Protein AF-A0A914JH01-F1 (afdb_monomer_lite)

Structure (mmCIF, N/CA/C/O backbone):
data_AF-A0A914JH01-F1
#
_entry.id   AF-A0A914JH01-F1
#
loop_
_atom_site.group_PDB
_atom_site.id
_atom_site.type_symbol
_atom_site.label_atom_id
_atom_site.label_alt_id
_atom_site.label_comp_id
_atom_site.label_asym_id
_atom_site.label_entity_id
_atom_site.label_seq_id
_atom_site.pdbx_PDB_ins_code
_atom_site.Cartn_x
_atom_site.Cartn_y
_atom_site.Cartn_z
_atom_site.occupancy
_atom_site.B_iso_or_equiv
_atom_site.auth_seq_id
_atom_site.auth_comp_id
_atom_site.auth_asym_id
_atom_site.auth_atom_id
_atom_site.pdbx_PDB_model_num
ATOM 1 N N . MET A 1 1 ? -18.785 8.088 73.606 1.00 43.47 1 MET A N 1
ATOM 2 C CA . MET A 1 1 ? -18.072 7.152 72.708 1.00 43.47 1 MET A CA 1
ATOM 3 C C . MET A 1 1 ? -18.912 6.944 71.462 1.00 43.47 1 MET A C 1
ATOM 5 O O . MET A 1 1 ? -20.120 6.811 71.580 1.00 43.47 1 MET A O 1
ATOM 9 N N . LYS A 1 2 ? -18.259 7.016 70.299 1.00 51.88 2 LYS A N 1
ATOM 10 C CA . LYS A 1 2 ? -18.808 6.830 68.948 1.00 51.88 2 LYS A CA 1
ATOM 11 C C . LYS A 1 2 ? -19.327 5.404 68.753 1.00 51.88 2 LYS A C 1
ATOM 13 O O . LYS A 1 2 ? -18.635 4.486 69.186 1.00 51.88 2 LYS A O 1
ATOM 18 N N . GLN A 1 3 ? -20.407 5.223 67.996 1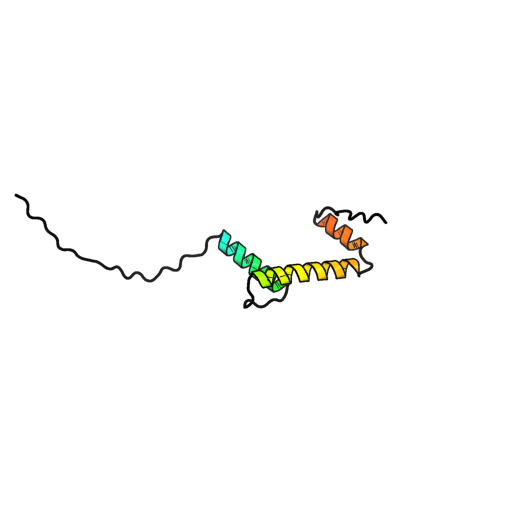.00 50.72 3 GLN A N 1
ATOM 19 C CA . GLN A 1 3 ? -20.559 4.055 67.125 1.00 50.72 3 GLN A CA 1
ATOM 20 C C . GLN A 1 3 ? -21.099 4.521 65.772 1.00 50.72 3 GLN A C 1
ATOM 22 O O . GLN A 1 3 ? -22.028 5.318 65.705 1.00 50.72 3 GLN A O 1
ATOM 27 N N . ASN A 1 4 ? -20.375 4.111 64.734 1.00 50.25 4 ASN A N 1
ATOM 28 C CA . ASN A 1 4 ? -20.480 4.570 63.361 1.00 50.25 4 ASN A CA 1
ATOM 29 C C . ASN A 1 4 ? -21.491 3.714 62.596 1.00 50.25 4 ASN A C 1
ATOM 31 O O . ASN A 1 4 ? -21.473 2.489 62.719 1.00 50.25 4 ASN A O 1
ATOM 35 N N . ASP A 1 5 ? -22.272 4.357 61.736 1.00 51.50 5 ASP A N 1
ATOM 36 C CA . ASP A 1 5 ? -22.986 3.716 60.640 1.00 51.50 5 ASP A CA 1
ATOM 37 C C . ASP A 1 5 ? -21.992 3.078 59.652 1.00 51.50 5 ASP A C 1
ATOM 39 O O . ASP A 1 5 ? -21.001 3.683 59.233 1.00 51.50 5 ASP A O 1
ATOM 43 N N . SER A 1 6 ? -22.240 1.830 59.267 1.00 59.19 6 SER A N 1
ATOM 44 C CA . SER A 1 6 ? -21.578 1.183 58.128 1.00 59.19 6 SER A CA 1
ATOM 45 C C . SER A 1 6 ? -22.571 0.287 57.399 1.00 59.19 6 SER A C 1
ATOM 47 O O . SER A 1 6 ? -22.471 -0.936 57.406 1.00 59.19 6 SER A O 1
ATOM 49 N N . GLY A 1 7 ? -23.543 0.931 56.751 1.00 47.97 7 GLY A N 1
ATOM 50 C CA . GLY A 1 7 ? -24.248 0.354 55.612 1.00 47.97 7 GLY A CA 1
ATOM 51 C C . GLY A 1 7 ? -23.346 0.446 54.383 1.00 47.97 7 GLY A C 1
ATOM 52 O O . GLY A 1 7 ? -23.250 1.496 53.753 1.00 47.97 7 GLY A O 1
ATOM 53 N N . SER A 1 8 ? -22.618 -0.631 54.089 1.00 59.06 8 SER A N 1
ATOM 54 C CA . SER A 1 8 ? -21.830 -0.770 52.859 1.00 59.06 8 SER A CA 1
ATOM 55 C C . SER A 1 8 ? -22.758 -1.106 51.690 1.00 59.06 8 SER A C 1
ATOM 57 O O . SER A 1 8 ? -22.924 -2.271 51.331 1.00 59.06 8 SER A O 1
ATOM 59 N N . ASP A 1 9 ? -23.348 -0.084 51.072 1.00 50.44 9 ASP A N 1
ATOM 60 C CA . ASP A 1 9 ? -24.032 -0.235 49.786 1.00 50.44 9 ASP A CA 1
ATOM 61 C C . ASP A 1 9 ? -22.996 -0.288 48.661 1.00 50.44 9 ASP A C 1
ATOM 63 O O . ASP A 1 9 ? -22.588 0.714 48.066 1.00 50.44 9 ASP A O 1
ATOM 67 N N . SER A 1 10 ? -22.552 -1.509 48.370 1.00 57.66 10 SER A N 1
ATOM 68 C CA . SER A 1 10 ? -21.712 -1.820 47.215 1.00 57.66 10 SER A CA 1
ATOM 69 C C . SER A 1 10 ? -22.536 -1.696 45.933 1.00 57.66 10 SER A C 1
ATOM 71 O O . SER A 1 10 ? -23.016 -2.679 45.371 1.00 57.66 10 SER A O 1
ATOM 73 N N . SER A 1 11 ? -22.705 -0.463 45.461 1.00 57.78 11 SER A N 1
ATOM 74 C CA . SER A 1 11 ? -23.33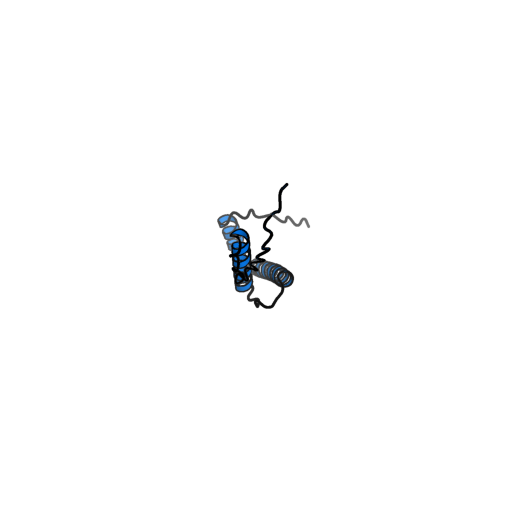0 -0.162 44.173 1.00 57.78 11 SER A CA 1
ATOM 75 C C . SER A 1 11 ? -22.367 -0.518 43.037 1.00 57.78 11 SER A C 1
ATOM 77 O O . SER A 1 11 ? -21.651 0.334 42.506 1.00 57.78 11 SER A O 1
ATOM 79 N N . ALA A 1 12 ? -22.323 -1.800 42.667 1.00 56.12 12 ALA A N 1
ATOM 80 C CA . ALA A 1 12 ? -21.648 -2.274 41.464 1.00 56.12 12 ALA A CA 1
ATOM 81 C C . ALA A 1 12 ? -22.361 -1.703 40.225 1.00 56.12 12 ALA A C 1
ATOM 83 O O . ALA A 1 12 ? -23.345 -2.250 39.727 1.00 56.12 12 ALA A O 1
ATOM 84 N N . SER A 1 13 ? -21.886 -0.553 39.743 1.00 58.06 13 SER A N 1
ATOM 85 C CA . SER A 1 13 ? -22.400 0.070 38.524 1.00 58.06 13 SER A CA 1
ATOM 86 C C . SER A 1 13 ? -21.918 -0.700 37.289 1.00 58.06 13 SER A C 1
ATOM 88 O O . SER A 1 13 ? -20.840 -0.470 36.742 1.00 58.06 13 SER A O 1
ATOM 90 N N . ASN A 1 14 ? -22.757 -1.623 36.819 1.00 59.19 14 ASN A N 1
ATOM 91 C CA . ASN A 1 14 ? -22.641 -2.248 35.503 1.00 59.19 14 ASN A CA 1
ATOM 92 C C . ASN A 1 14 ? -22.948 -1.203 34.418 1.00 59.19 14 ASN A C 1
ATOM 94 O O . ASN A 1 14 ? -24.054 -1.144 33.884 1.00 59.19 14 ASN A O 1
ATOM 98 N N . SER A 1 15 ? -21.986 -0.329 34.113 1.00 64.44 15 SER A N 1
ATOM 99 C CA . SER A 1 15 ? -22.115 0.592 32.983 1.00 64.44 15 SER A CA 1
ATOM 100 C C . SER A 1 15 ? -21.725 -0.117 31.675 1.00 64.44 15 SER A C 1
ATOM 102 O O . SER A 1 15 ? -20.658 -0.733 31.608 1.00 64.44 15 SER A O 1
ATOM 104 N N . PRO A 1 16 ? -22.564 -0.061 30.620 1.00 57.75 16 PRO A N 1
ATOM 105 C CA . PRO A 1 16 ? -22.249 -0.666 29.334 1.00 57.75 16 PRO A CA 1
ATOM 106 C C . PRO A 1 16 ? -20.988 -0.007 28.778 1.00 57.75 16 PRO A C 1
ATOM 108 O O . PRO A 1 16 ? -20.883 1.220 28.709 1.00 57.75 16 PRO A O 1
ATOM 111 N N . SER A 1 17 ? -20.014 -0.835 28.411 1.00 62.94 17 SER A N 1
ATOM 112 C CA . SER A 1 17 ? -18.693 -0.448 27.924 1.00 62.94 17 SER A CA 1
ATOM 113 C C . SER A 1 17 ? -18.788 0.603 26.814 1.00 62.94 17 SER A C 1
ATOM 115 O O . SER A 1 17 ? -19.041 0.300 25.648 1.00 62.94 17 SER A O 1
ATOM 117 N N . ARG A 1 18 ? -18.585 1.870 27.190 1.00 66.94 18 ARG A N 1
ATOM 118 C CA . ARG A 1 18 ? -18.572 3.025 26.291 1.00 66.94 18 ARG A CA 1
ATOM 119 C C . ARG A 1 18 ? -17.373 2.875 25.350 1.00 66.94 18 ARG A C 1
ATOM 121 O O . ARG A 1 18 ? -16.238 3.136 25.750 1.00 66.94 18 ARG A O 1
ATOM 128 N N . ILE A 1 19 ? -17.616 2.430 24.114 1.00 72.19 19 ILE A N 1
ATOM 129 C CA . ILE A 1 19 ? -16.580 2.273 23.084 1.00 72.19 19 ILE A CA 1
ATOM 130 C C . ILE A 1 19 ? -15.899 3.631 22.890 1.00 72.19 19 ILE A C 1
ATOM 132 O O . ILE A 1 19 ? -16.489 4.586 22.380 1.00 72.19 19 ILE A O 1
ATOM 136 N N . ARG A 1 20 ? -14.651 3.742 23.355 1.00 76.00 20 ARG A N 1
ATOM 137 C CA . ARG A 1 20 ? -13.865 4.969 23.221 1.00 76.00 20 ARG A CA 1
ATOM 138 C C . ARG A 1 20 ? -13.532 5.181 21.748 1.00 76.00 20 ARG A C 1
ATOM 140 O O . ARG A 1 20 ? -12.928 4.318 21.111 1.00 76.00 20 ARG A O 1
ATOM 147 N N . LYS A 1 21 ? -13.902 6.350 21.220 1.00 79.06 21 LYS A N 1
ATOM 148 C CA . LYS A 1 21 ? -13.512 6.782 19.873 1.00 79.06 21 LYS A CA 1
ATOM 149 C C . LYS A 1 21 ? -11.977 6.778 19.758 1.00 79.06 21 LYS A C 1
ATOM 151 O O . LYS A 1 21 ? -11.302 7.162 20.718 1.00 79.06 21 LYS A O 1
ATOM 156 N N . PRO A 1 22 ? -11.407 6.334 18.623 1.00 76.50 22 PRO A N 1
ATOM 157 C CA . PRO A 1 22 ? -9.965 6.360 18.420 1.00 76.50 22 PRO A CA 1
ATOM 158 C C . PRO A 1 22 ? -9.447 7.803 18.423 1.00 76.50 22 PRO A C 1
ATOM 160 O O . PRO A 1 22 ? -10.151 8.730 18.028 1.00 76.50 22 PRO A O 1
ATOM 163 N N . SER A 1 23 ? -8.198 7.993 18.855 1.00 88.69 23 SER A N 1
ATOM 164 C CA . SER A 1 23 ? -7.542 9.296 18.749 1.00 88.69 23 SER A CA 1
ATOM 165 C C . SER A 1 23 ? -7.380 9.704 17.282 1.00 88.69 23 SER A C 1
ATOM 167 O O . SER A 1 23 ? -7.232 8.846 16.407 1.00 88.69 23 SER A O 1
ATOM 169 N N . LYS A 1 24 ? -7.333 11.016 17.019 1.00 91.75 24 LYS A N 1
ATOM 170 C CA . LYS A 1 24 ? -7.123 11.580 15.675 1.00 91.75 24 LYS A CA 1
ATOM 171 C C . LYS A 1 24 ? -5.924 10.938 14.957 1.00 91.75 24 LYS A C 1
ATOM 173 O O . LYS A 1 24 ? -6.073 10.409 13.863 1.00 91.75 24 LYS A O 1
ATOM 178 N N . LYS A 1 25 ? -4.780 10.833 15.645 1.00 91.25 25 LYS A N 1
ATOM 179 C CA . LYS A 1 25 ? -3.562 10.180 15.130 1.00 91.25 25 LYS A CA 1
ATOM 180 C C . LYS A 1 25 ? -3.781 8.716 14.725 1.00 91.25 25 LYS A C 1
ATOM 182 O O . LYS A 1 25 ? -3.239 8.248 13.726 1.00 91.25 25 LYS A O 1
ATOM 187 N N . ARG A 1 26 ? -4.563 7.959 15.505 1.00 88.81 26 ARG A N 1
ATOM 188 C CA . ARG A 1 26 ? -4.874 6.557 15.184 1.00 88.81 26 ARG A CA 1
ATOM 189 C C . ARG A 1 26 ? -5.799 6.465 13.972 1.00 88.81 26 ARG A C 1
ATOM 191 O O . ARG A 1 26 ? -5.613 5.573 13.150 1.00 88.81 26 ARG A O 1
ATOM 198 N N . GLN A 1 27 ? -6.768 7.369 13.865 1.00 91.56 27 GLN A N 1
ATOM 199 C CA . GLN A 1 27 ? -7.685 7.427 12.731 1.00 91.56 27 GLN A CA 1
ATOM 200 C C . GLN A 1 27 ? -6.950 7.758 11.427 1.00 91.56 27 GLN A C 1
ATOM 202 O O . GLN A 1 27 ? -7.131 7.047 10.444 1.00 91.56 27 GLN A O 1
ATOM 207 N N . GLU A 1 28 ? -6.068 8.757 11.442 1.00 94.44 28 GLU A N 1
ATOM 208 C CA . GLU A 1 28 ? -5.219 9.115 10.297 1.00 94.44 28 GLU A CA 1
ATOM 209 C C . GLU A 1 28 ? -4.361 7.928 9.847 1.00 94.44 28 GLU A C 1
ATOM 211 O O . GLU A 1 28 ? -4.351 7.580 8.670 1.00 94.44 28 GLU A O 1
ATOM 216 N N . LYS A 1 29 ? -3.717 7.221 10.789 1.00 93.38 29 LYS A N 1
ATOM 217 C CA . LYS A 1 29 ? -2.947 6.008 10.471 1.00 93.38 29 LYS A CA 1
ATOM 218 C C . LYS A 1 29 ? -3.799 4.953 9.758 1.00 93.38 29 LYS A C 1
ATOM 220 O O . LYS A 1 29 ? -3.341 4.364 8.781 1.00 93.38 29 LYS A O 1
ATOM 225 N N . LEU A 1 30 ? -5.011 4.691 10.250 1.00 92.19 30 LEU A N 1
ATOM 226 C CA . LEU A 1 30 ? -5.915 3.710 9.639 1.00 92.19 30 LEU A CA 1
ATOM 227 C C . LEU A 1 30 ? -6.341 4.140 8.232 1.00 92.19 30 LEU A C 1
ATOM 229 O O . LEU A 1 30 ? -6.328 3.313 7.326 1.00 92.19 30 LEU A O 1
ATOM 233 N N . GLN A 1 31 ? -6.648 5.424 8.033 1.00 94.81 31 GLN A N 1
ATOM 234 C CA . GLN A 1 31 ? -6.986 5.973 6.717 1.00 94.81 31 GLN A CA 1
ATOM 235 C C . GLN A 1 31 ? -5.825 5.836 5.728 1.00 94.81 31 GLN A C 1
ATOM 237 O O . GLN A 1 31 ? -6.037 5.425 4.588 1.00 94.81 31 GLN A O 1
ATOM 242 N N . THR A 1 32 ? -4.598 6.123 6.167 1.00 95.19 32 THR A N 1
ATOM 243 C CA . THR A 1 32 ? -3.397 5.963 5.340 1.00 95.19 32 THR A CA 1
ATOM 244 C C . THR A 1 32 ? -3.194 4.508 4.932 1.00 95.19 32 THR A C 1
ATOM 246 O O . THR A 1 32 ? -2.976 4.236 3.755 1.00 95.19 32 THR A O 1
ATOM 249 N N . LEU A 1 33 ? -3.320 3.562 5.868 1.00 94.44 33 LEU A N 1
ATOM 250 C CA . LEU A 1 33 ? -3.193 2.135 5.555 1.00 94.44 33 LEU A CA 1
ATOM 251 C C . LEU A 1 33 ? -4.277 1.664 4.580 1.00 94.44 33 LEU A C 1
ATOM 253 O O . LEU A 1 33 ? -3.962 0.953 3.631 1.00 94.44 33 LEU A O 1
ATOM 257 N N . ASP A 1 34 ? -5.527 2.097 4.759 1.00 94.25 34 ASP A N 1
ATOM 258 C CA . ASP A 1 34 ? -6.616 1.757 3.835 1.00 94.25 34 ASP A CA 1
ATOM 259 C C 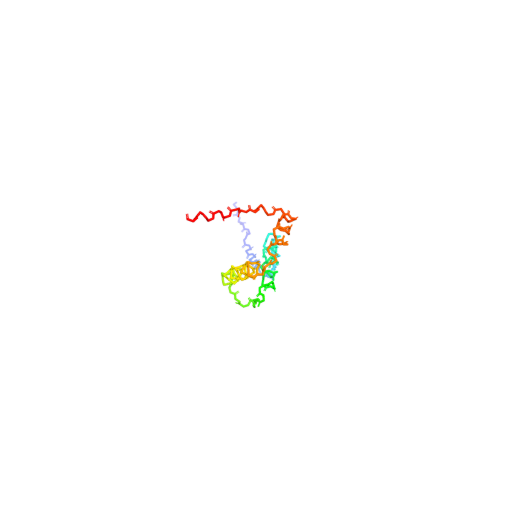. ASP A 1 34 ? -6.383 2.347 2.435 1.00 94.25 34 ASP A C 1
ATOM 261 O O . ASP A 1 34 ? -6.653 1.684 1.432 1.00 94.25 34 ASP A O 1
ATOM 265 N N . LYS A 1 35 ? -5.843 3.569 2.340 1.00 95.75 35 LYS A N 1
ATOM 266 C CA . LYS A 1 35 ? -5.475 4.177 1.053 1.00 95.75 35 LYS A CA 1
ATOM 267 C C . LYS A 1 35 ? -4.353 3.397 0.369 1.00 95.75 35 LYS A C 1
ATOM 269 O O . LYS A 1 35 ? -4.463 3.099 -0.817 1.00 95.75 35 LYS A O 1
ATOM 274 N N . LEU A 1 36 ? -3.315 3.023 1.115 1.00 95.31 36 LEU A N 1
ATOM 275 C CA . LEU A 1 36 ? -2.201 2.229 0.595 1.00 95.31 36 LEU A CA 1
ATOM 276 C C . LEU A 1 36 ? -2.662 0.846 0.112 1.00 95.31 36 LEU A C 1
ATOM 278 O O . LEU A 1 36 ? -2.261 0.424 -0.969 1.00 95.31 36 LEU A O 1
ATOM 282 N N . ARG A 1 37 ? -3.564 0.177 0.846 1.00 95.50 37 ARG A N 1
ATOM 283 C CA . ARG A 1 37 ? -4.168 -1.097 0.409 1.00 95.50 37 ARG A CA 1
ATOM 284 C C . ARG A 1 37 ? -4.860 -0.962 -0.940 1.00 95.50 37 ARG A C 1
ATOM 286 O O . ARG A 1 37 ? -4.637 -1.792 -1.812 1.00 95.50 37 ARG A O 1
ATOM 293 N N . LYS A 1 38 ? -5.649 0.101 -1.127 1.00 94.94 38 LYS A N 1
ATOM 294 C CA . LYS A 1 38 ? -6.332 0.370 -2.401 1.00 94.94 38 LYS A CA 1
ATOM 295 C C . LYS A 1 38 ? -5.355 0.618 -3.547 1.00 94.94 38 LYS A C 1
ATOM 297 O O . LYS A 1 38 ? -5.590 0.114 -4.633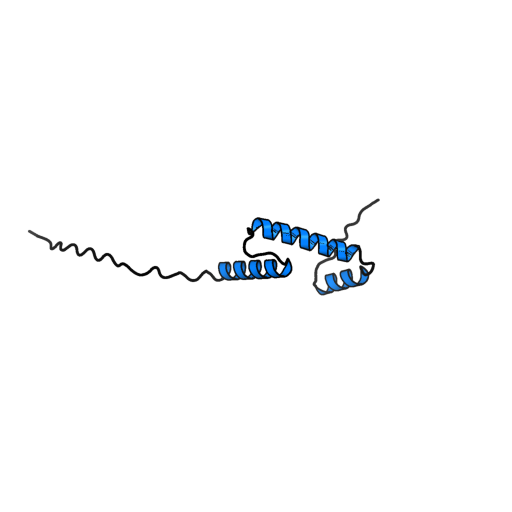 1.00 94.94 38 LYS A O 1
ATOM 302 N N . MET A 1 39 ? -4.274 1.363 -3.305 1.00 94.38 39 MET A N 1
ATOM 303 C CA . MET A 1 39 ? -3.268 1.646 -4.337 1.00 94.38 39 MET A CA 1
ATOM 304 C C . MET A 1 39 ? -2.537 0.389 -4.808 1.00 94.38 39 MET A C 1
ATOM 306 O O . MET A 1 39 ? -2.257 0.265 -5.991 1.00 94.38 39 MET A O 1
ATOM 310 N N . VAL A 1 40 ? -2.236 -0.529 -3.889 1.00 94.12 40 VAL A N 1
ATOM 311 C CA . VAL A 1 40 ? -1.515 -1.773 -4.204 1.00 94.12 40 VAL A CA 1
ATOM 312 C C . VAL A 1 40 ? -2.470 -2.910 -4.600 1.00 94.12 40 VAL A C 1
ATOM 314 O O . VAL A 1 40 ? -2.030 -3.943 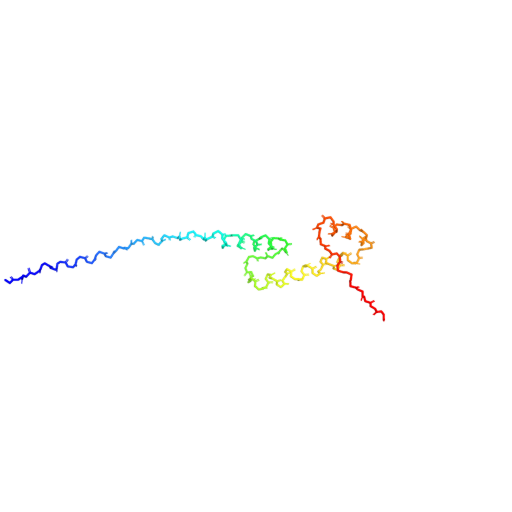-5.088 1.00 94.12 40 VAL A O 1
ATOM 317 N N . GLY A 1 41 ? -3.782 -2.745 -4.404 1.00 92.38 41 GLY A N 1
ATOM 318 C CA . GLY A 1 41 ? -4.777 -3.782 -4.693 1.00 92.38 41 GLY A CA 1
ATOM 319 C C . GLY A 1 41 ? -4.751 -4.953 -3.703 1.00 92.38 41 GLY A C 1
ATOM 320 O O . GLY A 1 41 ? -5.022 -6.087 -4.079 1.00 92.38 41 GLY A O 1
ATOM 321 N N . CYS A 1 42 ? -4.402 -4.699 -2.439 1.00 89.88 42 CYS A N 1
ATOM 322 C CA . CYS A 1 42 ? -4.303 -5.732 -1.406 1.00 89.88 42 CYS A CA 1
ATOM 323 C C . CYS A 1 42 ? -5.578 -5.857 -0.562 1.00 89.88 42 CYS A C 1
ATOM 325 O O . CYS A 1 42 ? -6.209 -4.858 -0.206 1.00 89.88 42 CYS A O 1
ATOM 327 N N . ASP A 1 43 ? -5.897 -7.089 -0.157 1.00 89.25 43 ASP A N 1
ATOM 328 C CA . ASP A 1 43 ? -7.012 -7.387 0.746 1.00 89.25 43 ASP A CA 1
ATOM 329 C C . ASP A 1 43 ? -6.773 -6.810 2.160 1.00 89.25 43 ASP A C 1
ATOM 331 O O . ASP A 1 43 ? -5.643 -6.547 2.579 1.00 89.25 43 ASP A O 1
ATOM 335 N N . LYS A 1 44 ? -7.841 -6.583 2.928 1.00 87.75 44 LYS A N 1
ATOM 336 C CA . LYS A 1 44 ? -7.789 -6.136 4.329 1.00 87.75 44 LYS A CA 1
ATO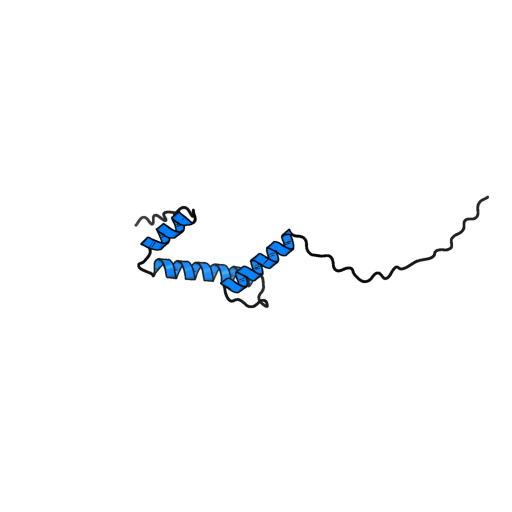M 337 C C . LYS A 1 44 ? -7.376 -7.247 5.297 1.00 87.75 44 LYS A C 1
ATOM 339 O O . LYS A 1 44 ? -7.005 -6.932 6.425 1.00 87.75 44 LYS A O 1
ATOM 344 N N . SER A 1 45 ? -7.420 -8.505 4.857 1.00 90.00 45 SER A N 1
ATOM 345 C CA . SER A 1 45 ? -7.034 -9.686 5.637 1.00 90.00 45 SER A CA 1
ATOM 346 C C . SER A 1 45 ? -5.529 -9.775 5.919 1.00 90.00 45 SER A C 1
ATOM 348 O O . SER A 1 45 ? -5.143 -10.320 6.952 1.00 90.00 45 SER A O 1
ATOM 350 N N . ILE A 1 46 ? -4.680 -9.197 5.058 1.00 92.69 46 ILE A N 1
ATOM 351 C CA . ILE A 1 46 ? -3.223 -9.284 5.226 1.00 92.69 46 ILE A CA 1
ATOM 352 C C . ILE A 1 46 ? -2.718 -8.387 6.357 1.00 92.69 46 ILE A C 1
ATOM 354 O O . ILE A 1 46 ? -3.236 -7.281 6.602 1.00 92.69 46 ILE A O 1
ATOM 358 N N . SER A 1 47 ? -1.646 -8.835 7.004 1.00 95.25 47 SER A N 1
ATOM 359 C CA . SER A 1 47 ? -0.995 -8.099 8.081 1.00 95.25 47 SER A CA 1
ATOM 360 C C . SER A 1 47 ? -0.416 -6.767 7.592 1.00 95.25 47 SER A C 1
ATOM 362 O O . SER A 1 47 ? -0.158 -6.547 6.407 1.00 95.25 47 SER A O 1
ATOM 364 N N . ASN A 1 48 ? -0.181 -5.840 8.525 1.00 93.19 48 ASN A N 1
ATOM 365 C CA . ASN A 1 48 ? 0.449 -4.564 8.177 1.00 93.19 48 ASN A CA 1
ATOM 366 C C . ASN A 1 48 ? 1.883 -4.747 7.657 1.00 93.19 48 ASN A C 1
ATOM 368 O O . ASN A 1 48 ? 2.332 -3.929 6.863 1.00 93.19 48 ASN A O 1
ATOM 372 N N . LEU A 1 49 ? 2.594 -5.788 8.100 1.00 95.62 49 LEU A N 1
ATOM 373 C CA . LEU A 1 49 ? 3.947 -6.073 7.629 1.00 95.62 49 LEU A CA 1
ATOM 374 C C . LEU A 1 49 ? 3.926 -6.529 6.168 1.00 95.62 49 LEU A C 1
ATOM 376 O O . LEU A 1 49 ? 4.636 -5.955 5.346 1.00 95.62 49 LEU A O 1
ATOM 380 N N . GLU A 1 50 ? 3.054 -7.481 5.834 1.00 95.25 50 GLU A N 1
ATOM 381 C CA . GLU A 1 50 ? 2.875 -7.948 4.453 1.00 95.25 50 GLU A CA 1
ATOM 382 C C . GLU A 1 50 ? 2.442 -6.809 3.534 1.00 95.25 50 GLU A C 1
ATOM 384 O O . GLU A 1 50 ? 2.996 -6.657 2.450 1.00 95.25 50 GLU A O 1
ATOM 389 N N . LEU A 1 51 ? 1.518 -5.954 3.986 1.00 95.75 51 LEU A N 1
ATOM 390 C CA . LEU A 1 51 ? 1.125 -4.763 3.235 1.00 95.75 51 LEU A CA 1
ATOM 391 C C . LEU A 1 51 ? 2.329 -3.863 2.923 1.00 95.75 51 LEU A C 1
ATOM 393 O O . LEU A 1 51 ? 2.479 -3.422 1.788 1.00 95.75 51 LEU A O 1
ATOM 397 N N . LEU A 1 52 ? 3.194 -3.589 3.904 1.00 96.56 52 LEU A N 1
ATOM 398 C CA . LEU A 1 52 ? 4.400 -2.780 3.683 1.00 96.56 52 LEU A CA 1
ATOM 399 C C . LEU A 1 52 ? 5.342 -3.434 2.671 1.00 96.56 52 LEU A C 1
ATOM 401 O O . LEU A 1 52 ? 5.904 -2.747 1.820 1.00 96.56 52 LEU A O 1
ATOM 405 N N . GLN A 1 53 ? 5.470 -4.756 2.717 1.00 96.38 53 GLN A N 1
ATOM 406 C CA . GLN A 1 53 ? 6.279 -5.514 1.768 1.00 96.38 53 GLN A CA 1
ATOM 407 C C . GLN A 1 53 ? 5.709 -5.434 0.345 1.00 96.38 53 GLN A C 1
ATOM 409 O O . GLN A 1 53 ? 6.455 -5.186 -0.604 1.00 96.38 53 GLN A O 1
ATOM 414 N N . GLN A 1 54 ? 4.385 -5.536 0.200 1.00 96.25 54 GLN A N 1
ATOM 415 C CA . GLN A 1 54 ? 3.700 -5.356 -1.081 1.00 96.25 54 GLN A CA 1
ATOM 416 C C . GLN A 1 54 ? 3.843 -3.927 -1.615 1.00 96.25 54 GLN A C 1
ATOM 418 O O . GLN A 1 54 ? 4.092 -3.743 -2.802 1.00 96.25 54 GLN A O 1
ATOM 423 N N . ILE A 1 55 ? 3.783 -2.910 -0.748 1.00 96.31 55 ILE A N 1
ATOM 424 C CA . ILE A 1 55 ? 4.037 -1.512 -1.132 1.00 96.31 55 ILE A CA 1
ATOM 425 C C . ILE A 1 55 ? 5.463 -1.342 -1.668 1.00 96.31 55 ILE A C 1
ATOM 427 O O . ILE A 1 55 ? 5.655 -0.691 -2.693 1.00 96.31 55 ILE A O 1
ATOM 431 N N . ILE A 1 56 ? 6.464 -1.938 -1.014 1.00 96.38 56 ILE A N 1
ATOM 432 C CA . ILE A 1 56 ? 7.859 -1.879 -1.479 1.00 96.38 56 ILE A CA 1
ATOM 433 C C . ILE A 1 56 ? 7.988 -2.511 -2.870 1.00 96.38 56 ILE A C 1
ATOM 435 O O . ILE A 1 56 ? 8.628 -1.926 -3.745 1.00 96.38 56 ILE A O 1
ATOM 439 N N . ASN A 1 57 ? 7.368 -3.671 -3.095 1.00 94.50 57 ASN A N 1
ATOM 440 C CA . ASN A 1 57 ? 7.381 -4.336 -4.400 1.00 94.50 57 ASN A CA 1
ATOM 441 C C . ASN A 1 57 ? 6.658 -3.508 -5.466 1.00 94.50 57 ASN A C 1
ATOM 443 O O . ASN A 1 57 ? 7.184 -3.328 -6.559 1.00 94.50 57 ASN A O 1
ATOM 447 N N . TYR A 1 58 ? 5.504 -2.934 -5.128 1.00 95.69 58 TYR A N 1
ATOM 448 C CA . TYR A 1 58 ? 4.757 -2.055 -6.020 1.00 95.69 58 TYR A CA 1
ATOM 449 C C . TYR A 1 58 ? 5.593 -0.844 -6.452 1.00 95.69 58 TYR A C 1
ATOM 451 O O . TYR A 1 58 ? 5.701 -0.570 -7.641 1.00 95.69 58 TYR A O 1
ATOM 459 N N . ILE A 1 59 ? 6.279 -0.177 -5.516 1.00 94.81 59 ILE A N 1
ATOM 460 C CA . ILE A 1 59 ? 7.184 0.943 -5.830 1.00 94.81 59 ILE A CA 1
ATOM 461 C C . ILE A 1 59 ? 8.332 0.494 -6.743 1.00 94.81 59 ILE A C 1
ATOM 463 O O . ILE A 1 59 ? 8.692 1.222 -7.666 1.00 94.81 59 ILE A O 1
ATOM 467 N N . LYS A 1 60 ? 8.917 -0.686 -6.507 1.00 92.50 60 LYS A N 1
ATOM 468 C CA . LYS A 1 60 ? 9.973 -1.227 -7.377 1.00 92.50 60 LYS A CA 1
ATOM 469 C C . LYS A 1 60 ? 9.463 -1.480 -8.793 1.00 92.50 60 LYS A C 1
ATOM 471 O O . LYS A 1 60 ? 10.140 -1.093 -9.737 1.00 92.50 60 LYS A O 1
ATOM 476 N N . ASN A 1 61 ? 8.274 -2.060 -8.929 1.00 90.62 61 ASN A N 1
ATOM 477 C CA . ASN A 1 61 ? 7.661 -2.323 -10.229 1.00 90.62 61 ASN A CA 1
ATOM 478 C C . ASN A 1 61 ? 7.347 -1.021 -10.967 1.00 90.62 61 ASN A C 1
ATOM 480 O O . ASN A 1 61 ? 7.662 -0.905 -12.144 1.00 90.62 61 ASN A O 1
ATOM 484 N N . LEU A 1 62 ? 6.809 -0.017 -10.266 1.00 91.38 62 LEU A N 1
ATOM 485 C CA . LEU A 1 62 ? 6.602 1.311 -10.842 1.00 91.38 62 LEU A CA 1
ATOM 486 C C . LEU A 1 62 ? 7.922 1.917 -11.328 1.00 91.38 62 LEU A C 1
ATOM 488 O O . LEU A 1 62 ? 7.982 2.419 -12.439 1.00 91.38 62 LEU A O 1
ATOM 492 N N . LYS A 1 63 ? 8.998 1.830 -10.538 1.00 86.69 63 LYS A N 1
ATOM 493 C CA . LYS A 1 63 ? 10.321 2.309 -10.964 1.00 86.69 63 LYS A CA 1
ATOM 494 C C . LYS A 1 63 ? 10.861 1.558 -12.179 1.00 86.69 63 LYS A C 1
ATOM 496 O O . LYS A 1 63 ? 11.440 2.193 -13.048 1.00 86.69 63 LYS A O 1
ATOM 501 N N . ALA A 1 64 ? 10.677 0.241 -12.238 1.00 83.88 64 ALA A N 1
ATOM 502 C CA . ALA A 1 64 ? 11.070 -0.550 -13.399 1.00 83.88 64 ALA A CA 1
ATOM 503 C C . ALA A 1 64 ? 10.303 -0.097 -14.646 1.00 83.88 64 ALA A C 1
ATOM 505 O O . ALA A 1 64 ? 10.926 0.223 -15.644 1.00 83.88 64 ALA A O 1
ATOM 506 N N . MET A 1 65 ? 8.981 0.081 -14.546 1.00 82.81 65 MET A N 1
ATOM 507 C CA . MET A 1 65 ? 8.170 0.613 -15.645 1.00 82.81 65 MET A CA 1
ATOM 508 C C . MET A 1 65 ? 8.625 2.000 -16.117 1.00 82.81 65 MET A C 1
ATOM 510 O O . MET A 1 65 ? 8.591 2.266 -17.310 1.00 82.81 65 MET A O 1
ATOM 514 N N . LEU A 1 66 ? 9.039 2.883 -15.201 1.00 82.06 66 LEU A N 1
ATOM 515 C CA . LEU A 1 66 ? 9.558 4.207 -15.566 1.00 82.06 66 LEU A CA 1
ATOM 516 C C . LEU A 1 66 ? 10.920 4.129 -16.269 1.00 82.06 66 LEU A C 1
ATOM 518 O O . LEU A 1 66 ? 11.187 4.949 -17.135 1.00 82.06 66 LEU A O 1
ATOM 522 N N . ASN A 1 67 ? 11.768 3.169 -15.894 1.00 74.25 67 ASN A N 1
ATOM 523 C CA . ASN A 1 67 ? 13.098 2.990 -16.480 1.00 74.25 67 ASN A CA 1
ATOM 524 C C . ASN A 1 67 ? 13.071 2.212 -17.805 1.00 74.25 67 ASN A C 1
ATOM 526 O O . ASN A 1 67 ? 13.939 2.429 -18.643 1.00 74.25 67 ASN A O 1
ATOM 530 N N . ASP A 1 68 ? 12.114 1.294 -17.966 1.00 66.38 68 ASP A N 1
ATOM 531 C CA . ASP A 1 68 ? 11.947 0.463 -19.165 1.00 66.38 68 ASP A CA 1
ATOM 532 C C . ASP A 1 68 ? 11.165 1.194 -20.269 1.00 66.38 68 ASP A C 1
ATOM 534 O O . ASP A 1 68 ? 11.187 0.782 -21.427 1.00 66.38 68 ASP A O 1
ATOM 538 N N . SER A 1 69 ? 10.463 2.275 -19.925 1.00 56.34 69 SER A N 1
ATOM 539 C CA . SER A 1 69 ? 9.851 3.166 -20.903 1.00 56.34 69 SER A CA 1
ATOM 540 C C . SER A 1 69 ? 10.912 4.171 -21.356 1.00 56.34 69 SER A C 1
ATOM 542 O O . SER A 1 69 ? 11.383 4.959 -20.541 1.00 56.34 69 SER A O 1
ATOM 544 N N . ASP A 1 70 ? 11.233 4.219 -22.653 1.00 54.72 70 ASP A N 1
ATOM 545 C CA . ASP A 1 70 ? 12.125 5.217 -23.292 1.00 54.72 70 ASP A CA 1
ATOM 546 C C . ASP A 1 70 ? 11.655 6.694 -23.121 1.00 54.72 70 ASP A C 1
ATOM 548 O O . ASP A 1 70 ? 12.247 7.630 -23.654 1.00 54.72 70 ASP A O 1
ATOM 552 N N . GLU A 1 71 ? 10.614 6.919 -22.318 1.00 53.78 71 GLU A N 1
ATOM 553 C CA . GLU A 1 71 ? 9.980 8.186 -21.938 1.00 53.78 71 GLU A CA 1
ATOM 554 C C . GLU A 1 71 ? 10.596 8.779 -20.646 1.00 53.78 71 GLU A C 1
ATOM 556 O O . GLU A 1 71 ? 9.958 9.550 -19.927 1.00 53.78 71 GLU A O 1
ATOM 561 N N . VAL A 1 72 ? 11.839 8.422 -20.296 1.00 54.56 72 VAL A N 1
ATOM 562 C CA . VAL A 1 72 ? 12.537 8.919 -19.085 1.00 54.56 72 VAL A CA 1
ATOM 563 C C . VAL A 1 72 ? 12.595 10.458 -19.039 1.00 54.56 72 VAL A C 1
ATOM 565 O O . VAL A 1 72 ? 12.604 11.046 -17.956 1.00 54.56 72 VAL A O 1
ATOM 568 N N . SER A 1 73 ? 12.530 11.115 -20.203 1.00 54.34 73 SER A N 1
ATOM 569 C CA . SER A 1 73 ? 12.473 12.578 -20.325 1.00 54.34 73 SER A CA 1
ATOM 570 C C . SER A 1 73 ? 11.263 13.204 -19.616 1.00 54.34 73 SER A C 1
ATOM 572 O O . SER A 1 73 ? 11.370 14.317 -19.103 1.00 54.34 73 SER A O 1
ATOM 574 N N . ASP A 1 74 ? 10.124 12.514 -19.542 1.00 55.44 74 ASP A N 1
ATOM 575 C CA . ASP A 1 74 ? 8.909 13.063 -18.922 1.00 55.44 74 ASP A CA 1
ATOM 576 C C . ASP A 1 74 ? 8.841 12.789 -17.416 1.00 55.44 74 ASP A C 1
ATOM 578 O O . ASP A 1 74 ? 8.213 13.529 -16.655 1.00 55.44 74 ASP A O 1
ATOM 582 N N . VAL A 1 75 ? 9.551 11.761 -16.953 1.00 60.50 75 VAL A N 1
ATOM 583 C CA . VAL A 1 75 ? 9.610 11.378 -15.540 1.00 60.50 75 VAL A CA 1
ATOM 584 C C . VAL A 1 75 ? 10.519 12.315 -14.751 1.00 60.50 75 VAL A C 1
ATOM 586 O O . VAL A 1 75 ? 10.154 12.705 -13.642 1.00 60.50 75 VAL A O 1
ATOM 589 N N . GLU A 1 76 ? 11.664 12.720 -15.313 1.00 59.84 76 GLU A N 1
ATOM 590 C CA . GLU A 1 76 ? 12.511 13.765 -14.715 1.00 59.84 76 GLU A CA 1
ATOM 591 C C . GLU A 1 76 ? 11.746 15.091 -14.601 1.00 59.84 76 GLU A C 1
ATOM 593 O O . GLU A 1 76 ? 11.743 15.700 -13.531 1.00 59.84 76 GLU A O 1
ATOM 598 N N . ASN A 1 77 ? 10.984 15.463 -15.634 1.00 57.47 77 ASN A N 1
ATOM 599 C CA . ASN A 1 77 ? 10.122 16.648 -15.611 1.00 57.47 77 ASN A CA 1
ATOM 600 C C . ASN A 1 77 ? 9.007 16.554 -14.549 1.00 57.47 77 ASN A C 1
ATOM 602 O O . ASN A 1 77 ? 8.718 17.533 -13.858 1.00 57.47 77 ASN A O 1
ATOM 606 N N . LEU A 1 78 ? 8.393 15.378 -14.365 1.00 62.28 78 LEU A N 1
ATOM 607 C CA . LEU A 1 78 ? 7.395 15.151 -13.311 1.00 62.28 78 LEU A CA 1
ATOM 608 C C . LEU A 1 78 ? 8.022 15.166 -11.907 1.00 62.28 78 LEU A C 1
ATOM 610 O O . LEU A 1 78 ? 7.450 15.743 -10.984 1.00 62.28 78 LEU A O 1
ATOM 614 N N . LEU A 1 79 ? 9.199 14.567 -11.720 1.00 64.56 79 LEU A N 1
ATOM 615 C CA . LEU A 1 79 ? 9.913 14.566 -10.437 1.00 64.56 79 LEU A CA 1
ATOM 616 C C . LEU A 1 79 ? 10.335 15.980 -10.020 1.00 64.56 79 LEU A C 1
ATOM 618 O O . LEU A 1 79 ? 10.167 16.332 -8.848 1.00 64.56 79 LEU A O 1
ATOM 622 N N . GLU A 1 80 ? 10.786 16.806 -10.970 1.00 60.47 80 GLU A N 1
ATOM 623 C CA . GLU A 1 80 ? 11.036 18.234 -10.747 1.00 60.47 80 GLU A CA 1
ATOM 624 C C . GLU A 1 80 ? 9.745 18.990 -10.400 1.00 60.47 80 GLU A C 1
ATOM 626 O O . GLU A 1 80 ? 9.729 19.767 -9.442 1.00 60.47 80 GLU A O 1
ATOM 631 N N . GLN A 1 81 ? 8.633 18.701 -11.088 1.00 54.88 81 GLN A N 1
ATOM 632 C CA . GLN A 1 81 ? 7.324 19.300 -10.800 1.00 54.88 81 GLN A CA 1
ATOM 633 C C . GLN A 1 81 ? 6.799 18.954 -9.392 1.00 54.88 81 GLN A C 1
ATOM 635 O O . GLN A 1 81 ? 6.138 19.781 -8.760 1.00 54.88 81 GLN A O 1
ATOM 640 N N . PHE A 1 82 ? 7.111 17.763 -8.872 1.00 65.31 82 PHE A N 1
ATOM 641 C CA . PHE A 1 82 ? 6.739 17.326 -7.518 1.00 65.31 82 PHE A CA 1
ATOM 642 C C . PHE A 1 82 ? 7.812 17.607 -6.448 1.00 65.31 82 PHE A C 1
ATOM 644 O O . PHE A 1 82 ? 7.621 17.243 -5.285 1.00 65.31 82 PHE A O 1
ATOM 651 N N . GLY A 1 83 ? 8.917 18.275 -6.802 1.00 57.03 83 GLY A N 1
ATOM 652 C CA . GLY A 1 83 ? 9.967 18.682 -5.862 1.00 57.03 83 GLY A CA 1
ATOM 653 C C . GLY A 1 83 ? 10.812 17.531 -5.303 1.00 57.03 83 GLY A C 1
ATOM 654 O O . GLY A 1 83 ? 11.468 17.692 -4.270 1.00 57.03 83 GLY A O 1
ATOM 655 N N . PHE A 1 84 ? 10.814 16.366 -5.954 1.00 66.06 84 PHE A N 1
ATOM 656 C CA . PHE A 1 84 ? 11.719 15.278 -5.600 1.00 66.06 84 PHE A CA 1
ATOM 657 C C . PHE A 1 84 ? 13.058 15.529 -6.289 1.00 66.06 84 PHE A C 1
ATOM 659 O O . PHE A 1 84 ? 13.187 15.334 -7.492 1.00 66.06 84 PHE A O 1
ATOM 666 N N . ALA A 1 85 ? 14.059 15.980 -5.529 1.00 56.56 85 ALA A N 1
ATOM 667 C CA . ALA A 1 85 ? 15.397 16.194 -6.067 1.00 56.56 85 ALA A CA 1
ATOM 668 C C . ALA A 1 85 ? 15.912 14.908 -6.737 1.00 56.56 85 ALA A C 1
ATOM 670 O O . ALA A 1 85 ? 16.022 13.867 -6.080 1.00 56.56 85 ALA A O 1
ATOM 671 N N . SER A 1 86 ? 16.235 14.993 -8.031 1.00 54.50 86 SER A N 1
ATOM 672 C CA . SER A 1 86 ? 16.877 13.912 -8.776 1.00 54.50 86 SER A CA 1
ATOM 673 C C . SER A 1 86 ? 18.193 13.543 -8.095 1.00 54.50 86 SER A C 1
ATOM 675 O O . SER A 1 86 ? 19.191 14.262 -8.172 1.00 54.50 86 SER A O 1
ATOM 677 N N . VAL A 1 87 ? 18.204 12.407 -7.397 1.00 55.19 87 VAL A N 1
ATOM 678 C CA . VAL A 1 87 ? 19.442 11.799 -6.915 1.00 55.19 87 VAL A CA 1
ATOM 679 C C . VAL A 1 87 ? 20.145 11.248 -8.147 1.00 55.19 87 VAL A C 1
ATOM 681 O O . VAL A 1 87 ? 19.778 10.190 -8.654 1.00 55.19 87 VAL A O 1
ATOM 684 N N . LYS A 1 88 ? 21.145 11.982 -8.644 1.00 55.44 88 LYS A N 1
ATOM 685 C CA . LYS A 1 88 ? 22.043 11.504 -9.698 1.00 55.44 88 LYS A CA 1
ATOM 686 C C . LYS A 1 88 ? 22.793 10.283 -9.171 1.00 55.44 88 LYS A C 1
ATOM 688 O O . LYS A 1 88 ? 23.799 10.418 -8.476 1.00 55.44 88 LYS A O 1
ATOM 693 N N . ILE A 1 89 ? 22.297 9.088 -9.478 1.00 50.19 89 ILE A N 1
ATOM 694 C CA . ILE A 1 89 ? 23.045 7.849 -9.265 1.00 50.19 89 ILE A CA 1
ATOM 695 C C . ILE A 1 89 ? 24.092 7.798 -10.378 1.00 50.19 89 ILE A C 1
ATOM 697 O O . ILE A 1 89 ? 23.862 7.273 -11.463 1.00 50.19 89 ILE A O 1
ATOM 701 N N . SER A 1 90 ? 25.229 8.440 -10.122 1.00 45.12 90 SER A N 1
ATOM 702 C CA . SER A 1 90 ? 26.393 8.373 -10.994 1.00 45.12 90 SER A CA 1
ATOM 703 C C . SER A 1 90 ? 27.023 6.990 -10.834 1.00 45.12 90 SER A C 1
ATOM 705 O O . SER A 1 90 ? 27.815 6.766 -9.920 1.00 45.12 90 SER A O 1
ATOM 707 N N . ASN A 1 91 ? 26.643 6.039 -11.688 1.00 44.81 91 ASN A N 1
ATOM 708 C CA . ASN A 1 91 ? 27.396 4.797 -11.822 1.00 44.81 91 ASN A CA 1
ATOM 709 C C . ASN A 1 91 ? 28.645 5.101 -12.655 1.00 44.81 91 ASN A C 1
ATOM 711 O O . ASN A 1 91 ? 28.582 5.195 -13.881 1.00 44.81 91 ASN A O 1
ATOM 715 N N . SER A 1 92 ? 29.776 5.296 -11.973 1.00 42.28 92 SER A N 1
ATOM 716 C CA . SER A 1 92 ? 31.084 5.278 -12.624 1.00 42.28 92 SER A CA 1
ATOM 717 C C . SER A 1 92 ? 31.337 3.871 -13.163 1.00 42.28 92 SER A C 1
ATOM 719 O O . SER A 1 92 ? 31.177 2.899 -12.424 1.00 42.28 92 SER A O 1
ATOM 721 N N . LYS A 1 93 ? 31.686 3.800 -14.451 1.00 46.72 93 LYS A N 1
ATOM 722 C CA . LYS A 1 93 ? 32.216 2.602 -15.114 1.00 46.72 93 LYS A CA 1
ATOM 723 C C . LYS A 1 93 ? 33.475 2.093 -14.424 1.00 46.72 93 LYS A C 1
ATOM 725 O O . LYS A 1 93 ? 34.211 2.944 -13.870 1.00 46.72 93 LYS A O 1
#

Foldseek 3Di:
DDDDDDPPPPPPPPDDPDPDDDDPVVVVVVVVLVVLCVVLVHDPPDDPVVSVVSSVVVVVVVVVVCVVPPVVVVVVVVCVVVVNPPPPPPPDD

Sequence (93 aa):
MKQNDSGSDSSASNSPSRIRKPSKKRQEKLQTLDKLRKMVGCDKSISNLELLQQIINYIKNLKAMLNDSDEVSDVENLLEQFGFASVKISNSK

pLDDT: mean 74.33, std 18.52, range [42.28, 96.56]

Secondary structure (DSSP, 8-state):
-------------------PPPPHHHHHHHHHHHHHHHHHT--TTS-HHHHHHHHHHHHHHHHHHHHHSS-HHHHHHHHHHTT----------

Radius of gyration: 28.29 Å; chains: 1; bounding box: 56×29×96 Å